Protein AF-A0A9Q0FB22-F1 (afdb_monomer)

Solvent-accessible surface area (backbone atoms only — not comparable to full-atom values): 7484 Å² total; per-residue (Å²): 135,61,50,67,69,58,53,54,63,62,44,37,85,74,68,79,40,50,81,43,84,46,67,63,92,78,57,89,46,62,66,58,47,45,50,52,62,69,71,49,67,74,44,25,35,41,37,34,62,75,70,45,63,82,66,40,59,68,45,48,63,43,51,65,78,60,66,63,83,57,66,48,76,47,77,44,70,96,56,70,89,68,50,62,70,80,52,62,33,77,97,66,39,80,76,86,82,87,69,61,80,66,69,68,59,45,41,54,48,37,31,75,76,69,71,39,86,66,132

Mean predicted aligned error: 8.26 Å

InterPro domains:
  IPR003959 ATPase, AAA-type, core [PF00004] (1-100)
  IPR027417 P-loop containing nucleoside triphosphate hydrolase [G3DSA:3.40.50.300] (1-101)
  IPR027417 P-loop containing nucleoside triphosphate hydrolase [SSF52540] (1-102)
  IPR050747 Mitochondrial chaperone BCS1 subfamily [PTHR23070] (1-116)

Nearest PDB structures (foldseek):
  7pbl-assembly1_C  TM=7.575E-01  e=1.291E-03  Streptococcus thermophilus
  1in4-assembly1_A  TM=7.429E-01  e=8.148E-03  Thermotoga maritima
  3ime-assembly1_B  TM=5.162E-01  e=1.209E+00  Mycobacterium tuberculosis
  3ivc-assembly2_B-2  TM=4.054E-01  e=6.688E-01  Mycobacterium tuberculosis
  4muh-assembly2_B-2  TM=5.315E-01  e=2.493E+00  Mycobacterium tuberculosis

Organism: NCBI:txid218843

Structure (mmCIF, N/CA/C/O backbone):
data_AF-A0A9Q0FB22-F1
#
_entry.id   AF-A0A9Q0FB22-F1
#
loop_
_atom_site.group_PDB
_atom_site.id
_atom_site.type_symbol
_atom_site.label_atom_id
_atom_site.label_alt_id
_atom_site.label_comp_id
_atom_site.label_asym_id
_atom_site.label_entity_id
_atom_site.label_seq_id
_atom_site.pdbx_PDB_ins_code
_atom_site.Cartn_x
_atom_site.Cartn_y
_atom_site.Cartn_z
_atom_site.occupancy
_atom_site.B_iso_or_equiv
_atom_site.auth_seq_id
_atom_site.auth_comp_id
_atom_site.auth_asym_id
_atom_site.auth_atom_id
_atom_site.pdbx_PDB_model_num
ATOM 1 N N . GLY A 1 1 ? 0.196 -6.897 13.862 1.00 64.19 1 GLY A N 1
ATOM 2 C CA . GLY A 1 1 ? -0.269 -5.826 12.958 1.00 64.19 1 GLY A CA 1
ATOM 3 C C . GLY A 1 1 ? -0.862 -4.687 13.767 1.00 64.19 1 GLY A C 1
ATOM 4 O O . GLY A 1 1 ? -1.498 -4.959 14.773 1.00 64.19 1 GLY A O 1
ATOM 5 N N . THR A 1 2 ? -0.648 -3.432 13.359 1.00 76.88 2 THR A N 1
ATOM 6 C CA . THR A 1 2 ? -1.201 -2.232 14.033 1.00 76.88 2 THR A CA 1
ATOM 7 C C . THR A 1 2 ? -2.456 -1.674 13.345 1.00 76.88 2 THR A C 1
ATOM 9 O O . THR A 1 2 ? -2.769 -0.497 13.478 1.00 76.88 2 THR A O 1
ATOM 12 N N . GLY A 1 3 ? -3.161 -2.508 12.571 1.00 76.06 3 GLY A N 1
ATOM 13 C CA . GLY A 1 3 ? -4.422 -2.135 11.919 1.00 76.06 3 GLY A CA 1
ATOM 14 C C . GLY A 1 3 ? -4.288 -1.314 10.631 1.00 76.06 3 GLY A C 1
ATOM 15 O O . GLY A 1 3 ? -5.260 -0.687 10.232 1.00 76.06 3 GLY A O 1
ATOM 16 N N . LYS A 1 4 ? -3.120 -1.307 9.965 1.00 82.12 4 LYS A N 1
ATOM 17 C CA . LYS A 1 4 ? -2.900 -0.539 8.719 1.00 82.12 4 LYS A CA 1
ATOM 18 C C . LYS A 1 4 ? -3.854 -0.958 7.596 1.00 82.12 4 LYS A C 1
ATOM 20 O O . LYS A 1 4 ? -4.580 -0.111 7.090 1.00 82.12 4 LYS A O 1
ATOM 25 N N . SER A 1 5 ? -3.905 -2.250 7.275 1.00 79.50 5 SER A N 1
ATOM 26 C CA . SER A 1 5 ? -4.806 -2.776 6.240 1.00 79.50 5 SER A CA 1
ATOM 27 C C . SER A 1 5 ? -6.276 -2.669 6.664 1.00 79.50 5 SER A C 1
ATOM 29 O O . SER A 1 5 ? -7.118 -2.229 5.888 1.00 79.50 5 SER A O 1
ATOM 31 N N . SER A 1 6 ? -6.579 -2.933 7.943 1.00 80.88 6 SER A N 1
ATOM 32 C CA . SER A 1 6 ? -7.935 -2.802 8.501 1.00 80.88 6 SER A CA 1
ATOM 33 C C . SER A 1 6 ? -8.483 -1.370 8.452 1.00 80.88 6 SER A C 1
ATOM 35 O O . SER A 1 6 ? -9.676 -1.183 8.237 1.00 80.88 6 SER A O 1
ATOM 37 N N . LEU A 1 7 ? -7.633 -0.352 8.631 1.00 79.56 7 LEU A N 1
ATOM 38 C CA . LEU A 1 7 ? -8.040 1.053 8.541 1.00 79.56 7 LEU A CA 1
ATOM 39 C C . LEU A 1 7 ? -8.482 1.426 7.122 1.00 79.56 7 LEU A C 1
ATOM 41 O O . LEU A 1 7 ? -9.438 2.178 6.953 1.00 79.56 7 LEU A O 1
ATOM 45 N N . ILE A 1 8 ? -7.784 0.910 6.112 1.00 77.12 8 ILE A N 1
ATOM 46 C CA . ILE A 1 8 ? -8.080 1.214 4.711 1.00 77.12 8 ILE A CA 1
ATOM 47 C C . ILE A 1 8 ? -9.358 0.484 4.288 1.00 77.12 8 ILE A C 1
ATOM 49 O O . ILE A 1 8 ? -10.253 1.121 3.742 1.00 77.12 8 ILE A O 1
ATOM 53 N N . ALA A 1 9 ? -9.511 -0.787 4.670 1.00 72.25 9 ALA A N 1
ATOM 54 C CA . ALA A 1 9 ? -10.748 -1.540 4.457 1.00 72.25 9 ALA A CA 1
ATOM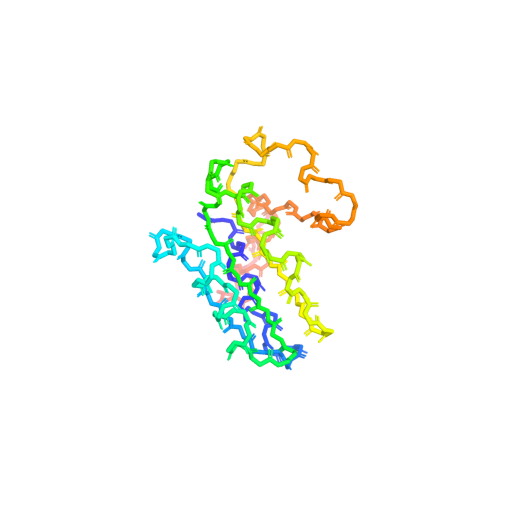 55 C C . ALA A 1 9 ? -11.970 -0.882 5.133 1.00 72.25 9 ALA A C 1
ATOM 57 O O . ALA A 1 9 ? -13.053 -0.837 4.564 1.00 72.25 9 ALA A O 1
ATOM 58 N N . ALA A 1 10 ? -11.812 -0.304 6.330 1.00 71.75 10 ALA A N 1
ATOM 59 C CA . ALA A 1 10 ? -12.903 0.413 6.998 1.00 71.75 10 ALA A CA 1
ATOM 60 C C . ALA A 1 10 ? -13.290 1.725 6.288 1.00 71.75 10 ALA A C 1
ATOM 62 O O . ALA A 1 10 ? -14.439 2.164 6.371 1.00 71.75 10 ALA A O 1
ATOM 63 N N . ARG A 1 11 ? -12.335 2.368 5.603 1.00 65.56 11 ARG A N 1
ATOM 64 C CA . ARG A 1 11 ? -12.545 3.619 4.859 1.00 65.56 11 ARG A CA 1
ATOM 65 C C . ARG A 1 11 ? -13.369 3.401 3.586 1.00 65.56 11 ARG A C 1
ATOM 67 O O . ARG A 1 11 ? -14.031 4.341 3.149 1.00 65.56 11 ARG A O 1
ATOM 74 N N . ASP A 1 12 ? -13.355 2.189 3.041 1.00 63.69 12 ASP A N 1
ATOM 75 C CA . ASP A 1 12 ? -14.064 1.801 1.818 1.00 63.69 12 ASP A CA 1
ATOM 76 C C . ASP A 1 12 ? -15.549 2.185 1.848 1.00 63.69 12 ASP A C 1
ATOM 78 O O . ASP A 1 12 ? -1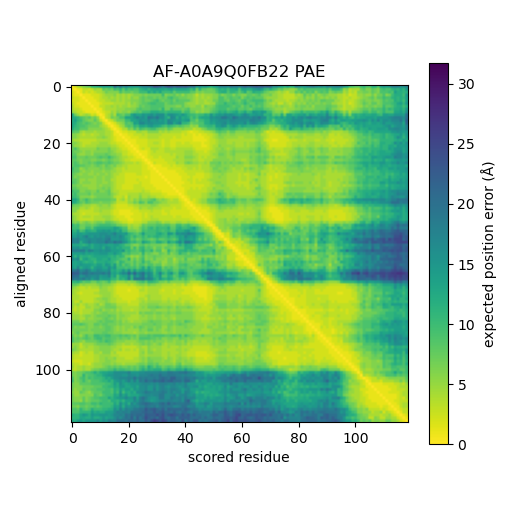6.046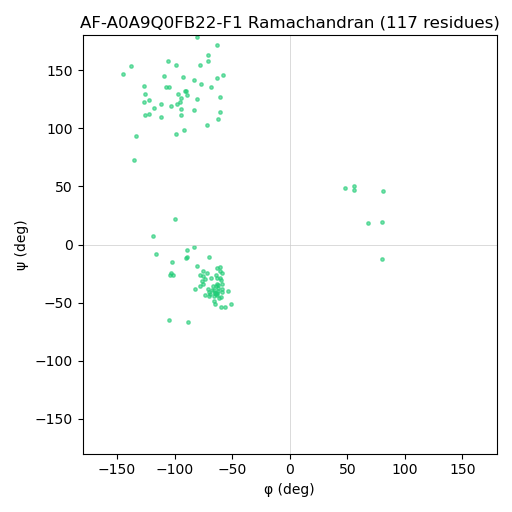 2.948 1.017 1.00 63.69 12 ASP A O 1
ATOM 82 N N . ASN A 1 13 ? -16.214 1.794 2.941 1.00 60.44 13 ASN A N 1
ATOM 83 C CA . ASN A 1 13 ? -17.632 2.051 3.193 1.00 60.44 13 ASN A CA 1
ATOM 84 C C . ASN A 1 13 ? -17.995 3.543 3.240 1.00 60.44 13 ASN A C 1
ATOM 86 O O . ASN A 1 13 ? -19.165 3.894 3.113 1.00 60.44 13 ASN A O 1
ATOM 90 N N . TYR A 1 14 ? -17.016 4.426 3.449 1.00 64.94 14 TYR A N 1
ATOM 91 C CA . TYR A 1 14 ? -17.242 5.862 3.598 1.00 64.94 14 TYR A CA 1
ATOM 92 C C . TYR A 1 14 ? -16.923 6.676 2.344 1.00 64.94 14 TYR A C 1
ATOM 94 O O . TYR A 1 14 ? -17.457 7.774 2.201 1.00 64.94 14 TYR A O 1
ATOM 102 N N . LEU A 1 15 ? -16.032 6.198 1.469 1.00 69.69 15 LEU A N 1
ATOM 103 C CA . LEU A 1 15 ? -15.551 6.981 0.324 1.00 69.69 15 LEU A CA 1
ATOM 104 C C . LEU A 1 15 ? -16.186 6.583 -1.012 1.00 69.69 15 LEU A C 1
ATOM 106 O O . LEU A 1 15 ? -16.097 7.379 -1.947 1.00 69.69 15 LEU A O 1
ATOM 110 N N . ASN A 1 16 ? -16.850 5.423 -1.102 1.00 80.69 16 ASN A N 1
ATOM 111 C CA . ASN A 1 16 ? -17.412 4.899 -2.356 1.00 80.69 16 ASN A CA 1
ATOM 112 C C . ASN A 1 16 ? -16.331 4.780 -3.451 1.00 80.69 16 ASN A C 1
ATOM 114 O O . ASN A 1 16 ? -16.502 5.261 -4.576 1.00 80.69 16 ASN A O 1
ATOM 11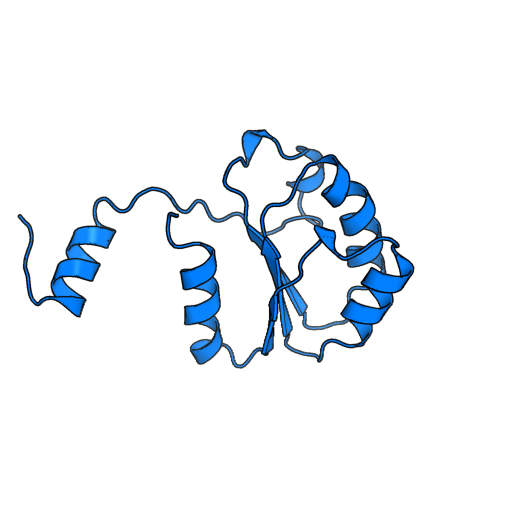8 N N . PHE A 1 17 ? -15.187 4.212 -3.066 1.00 84.38 17 PHE A N 1
ATOM 119 C CA . PHE A 1 17 ? -14.118 3.794 -3.969 1.00 84.38 17 PHE A CA 1
ATOM 120 C C . PHE A 1 17 ? -14.142 2.267 -4.064 1.00 84.38 17 PHE A C 1
ATOM 122 O O . PHE A 1 17 ? -14.641 1.622 -3.159 1.00 84.38 17 PHE A O 1
ATOM 129 N N . ASP A 1 18 ? -13.589 1.690 -5.126 1.00 85.88 18 ASP A N 1
ATOM 130 C CA . ASP A 1 18 ? -13.337 0.247 -5.177 1.00 85.88 18 ASP A CA 1
ATOM 131 C C . ASP A 1 18 ? -11.938 -0.053 -4.617 1.00 85.88 18 ASP A C 1
ATOM 133 O O . ASP A 1 18 ? -10.953 0.549 -5.065 1.00 85.88 18 ASP A O 1
ATOM 137 N N . ILE A 1 19 ? -11.811 -0.990 -3.673 1.00 86.06 19 ILE A N 1
ATOM 138 C CA . ILE A 1 19 ? -10.506 -1.436 -3.160 1.00 86.06 19 ILE A CA 1
ATOM 139 C C . ILE A 1 19 ? -9.984 -2.632 -3.954 1.00 86.06 19 ILE A C 1
ATOM 141 O O . ILE A 1 19 ? -10.675 -3.632 -4.140 1.00 86.06 19 ILE A O 1
ATOM 145 N N . TYR A 1 20 ? -8.715 -2.548 -4.356 1.00 87.50 20 TYR A N 1
ATOM 146 C CA . TYR A 1 20 ? -7.982 -3.646 -4.975 1.00 87.50 20 TYR A CA 1
ATOM 147 C C . TYR A 1 20 ? -6.675 -3.898 -4.226 1.00 87.50 20 TYR A C 1
ATOM 149 O O . TYR A 1 20 ? -5.814 -3.016 -4.154 1.00 87.50 20 TYR A O 1
ATOM 157 N N . ASP A 1 21 ? -6.502 -5.123 -3.737 1.00 87.31 21 ASP A N 1
ATOM 158 C CA . ASP A 1 21 ? -5.234 -5.588 -3.182 1.00 87.31 21 ASP A CA 1
ATOM 159 C C . ASP A 1 21 ? -4.285 -6.003 -4.309 1.00 87.31 21 ASP A C 1
ATOM 161 O O . ASP A 1 21 ? -4.609 -6.829 -5.167 1.00 87.31 21 ASP A O 1
ATOM 165 N N . LEU A 1 22 ? -3.090 -5.418 -4.310 1.00 84.00 22 LEU A N 1
ATOM 166 C CA . LEU A 1 22 ? -2.066 -5.641 -5.314 1.00 84.00 22 LEU A CA 1
ATOM 167 C C . LEU A 1 22 ? -0.875 -6.384 -4.720 1.00 84.00 22 LEU A C 1
ATOM 169 O O . LEU A 1 22 ? -0.063 -5.834 -3.974 1.00 84.00 22 LEU A O 1
ATOM 173 N N . GLU A 1 23 ? -0.735 -7.639 -5.128 1.00 81.75 23 GLU A N 1
ATOM 174 C CA . GLU A 1 23 ? 0.344 -8.505 -4.675 1.00 81.75 23 GLU A CA 1
ATOM 175 C C . GLU A 1 23 ? 1.552 -8.409 -5.620 1.00 81.75 23 GLU A C 1
ATOM 177 O O . GLU A 1 23 ? 1.600 -9.035 -6.682 1.00 81.75 23 GLU A O 1
ATOM 182 N N . LEU A 1 24 ? 2.552 -7.609 -5.233 1.00 76.62 24 LEU A N 1
ATOM 183 C CA . LEU A 1 24 ? 3.731 -7.341 -6.071 1.00 76.62 24 LEU A CA 1
ATOM 184 C C . LEU A 1 24 ? 4.537 -8.594 -6.418 1.00 76.62 24 LEU A C 1
ATOM 186 O O . LEU A 1 24 ? 5.152 -8.651 -7.478 1.00 76.62 24 LEU A O 1
ATOM 190 N N . THR A 1 25 ? 4.519 -9.609 -5.555 1.00 77.44 25 THR A N 1
ATOM 191 C CA . THR A 1 25 ? 5.226 -10.884 -5.764 1.00 77.44 25 THR A CA 1
ATOM 192 C C . THR A 1 25 ? 4.750 -11.628 -7.015 1.00 77.44 25 THR A C 1
ATOM 194 O O . THR A 1 25 ? 5.493 -12.439 -7.569 1.00 77.44 25 THR A O 1
ATOM 197 N N . LYS A 1 26 ? 3.524 -11.352 -7.478 1.00 80.75 26 LYS A N 1
ATOM 198 C CA . LYS A 1 26 ? 2.916 -11.979 -8.657 1.00 80.75 26 LYS A CA 1
ATOM 199 C C . LYS A 1 26 ? 3.190 -11.221 -9.955 1.00 80.75 26 LYS A C 1
ATOM 201 O O . LYS A 1 26 ? 2.946 -11.776 -11.023 1.00 80.75 26 LYS A O 1
ATOM 206 N N . ILE A 1 27 ? 3.709 -9.996 -9.879 1.00 78.94 27 ILE A N 1
ATOM 207 C CA . ILE A 1 27 ? 3.983 -9.148 -11.041 1.00 78.94 27 ILE A CA 1
ATOM 208 C C . ILE A 1 27 ? 5.440 -9.322 -11.457 1.00 78.94 27 ILE A C 1
ATOM 210 O O . ILE A 1 27 ? 6.359 -9.080 -10.677 1.00 78.94 27 ILE A O 1
ATOM 214 N N . ARG A 1 28 ? 5.662 -9.718 -12.710 1.00 79.19 28 ARG A N 1
ATOM 215 C CA . ARG A 1 28 ? 7.004 -9.964 -13.256 1.00 79.19 28 ARG A CA 1
ATOM 216 C C . ARG A 1 28 ? 7.494 -8.837 -14.148 1.00 79.19 28 ARG A C 1
ATOM 218 O O . ARG A 1 28 ? 8.701 -8.683 -14.318 1.00 79.19 28 ARG A O 1
ATOM 225 N N . THR A 1 29 ? 6.580 -8.067 -14.739 1.00 80.25 29 THR A N 1
ATOM 226 C CA . THR A 1 29 ? 6.926 -7.026 -15.714 1.00 80.25 29 THR A CA 1
ATOM 227 C C . THR A 1 29 ? 6.134 -5.735 -15.515 1.00 80.25 29 THR A C 1
ATOM 229 O O . THR A 1 29 ? 4.994 -5.737 -15.052 1.00 80.25 29 THR A O 1
ATOM 232 N N . ASN A 1 30 ? 6.712 -4.609 -15.947 1.00 77.38 30 ASN A N 1
ATOM 233 C CA . ASN A 1 30 ? 6.024 -3.312 -15.934 1.00 77.38 30 ASN A CA 1
ATOM 234 C C . ASN A 1 30 ? 4.796 -3.285 -16.860 1.00 77.38 30 ASN A C 1
ATOM 236 O O . ASN A 1 30 ? 3.858 -2.530 -16.613 1.00 77.38 30 ASN A O 1
ATOM 240 N N . SER A 1 31 ? 4.777 -4.111 -17.910 1.00 82.38 31 SER A N 1
ATOM 241 C CA . SER A 1 31 ? 3.621 -4.232 -18.803 1.00 82.38 31 SER A CA 1
A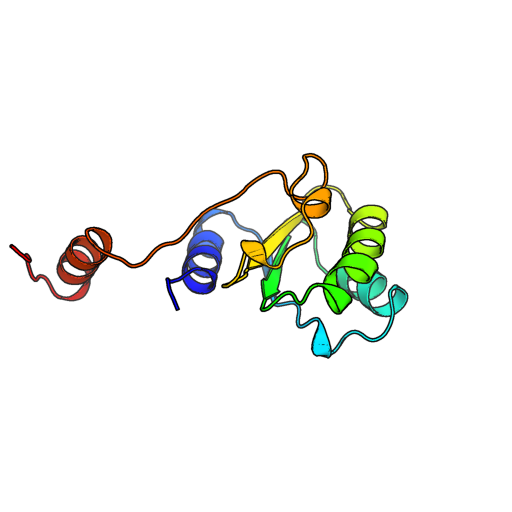TOM 242 C C . SER A 1 31 ? 2.440 -4.921 -18.122 1.00 82.38 31 SER A C 1
ATOM 244 O O . SER A 1 31 ? 1.314 -4.457 -18.274 1.00 82.38 31 SER A O 1
ATOM 246 N N . GLU A 1 32 ? 2.687 -5.976 -17.335 1.00 83.94 32 GLU A N 1
ATOM 247 C CA . GLU A 1 32 ? 1.656 -6.626 -16.510 1.00 83.94 32 GLU A CA 1
ATOM 248 C C . GLU A 1 32 ? 1.080 -5.653 -15.484 1.00 83.94 32 GLU A C 1
ATOM 250 O O . GLU A 1 32 ? -0.138 -5.528 -15.368 1.00 83.94 32 GLU A O 1
ATOM 255 N N . LEU A 1 33 ? 1.953 -4.907 -14.798 1.00 80.81 33 LEU A N 1
ATOM 256 C CA . LEU A 1 33 ? 1.532 -3.860 -13.876 1.00 80.81 33 LEU A CA 1
ATOM 257 C C . LEU A 1 33 ? 0.636 -2.844 -14.578 1.00 80.81 33 LEU A C 1
ATOM 259 O O . LEU A 1 33 ? -0.479 -2.585 -14.139 1.00 80.81 33 LEU A O 1
ATOM 263 N N . ARG A 1 34 ? 1.111 -2.278 -15.688 1.00 80.44 34 ARG A N 1
ATOM 264 C CA . ARG A 1 34 ? 0.369 -1.262 -16.431 1.00 80.44 34 ARG A CA 1
ATOM 265 C C . ARG A 1 34 ? -0.982 -1.791 -16.899 1.00 80.44 34 ARG A C 1
ATOM 267 O O . ARG A 1 34 ? -1.967 -1.068 -16.813 1.00 80.44 34 ARG A O 1
ATOM 274 N N . TRP A 1 35 ? -1.044 -3.036 -17.363 1.00 83.81 35 TRP A N 1
ATOM 275 C CA . TRP A 1 35 ? -2.301 -3.665 -17.756 1.00 83.81 35 TRP A CA 1
ATOM 276 C C . TRP A 1 35 ? -3.265 -3.801 -16.574 1.00 83.81 35 TRP A C 1
ATOM 278 O O . TRP A 1 35 ? -4.438 -3.454 -16.705 1.00 83.81 35 TRP A O 1
ATOM 288 N N . LEU A 1 36 ? -2.777 -4.221 -15.406 1.00 83.69 36 LEU A N 1
ATOM 289 C CA . LEU A 1 36 ? -3.590 -4.329 -14.195 1.00 83.69 36 LEU A CA 1
ATOM 290 C C . LEU A 1 36 ? -4.105 -2.956 -13.744 1.00 83.69 36 LEU A C 1
ATOM 292 O O . LEU A 1 36 ? -5.285 -2.814 -13.444 1.00 83.69 36 LEU A O 1
ATOM 296 N N . LEU A 1 37 ? -3.260 -1.923 -13.784 1.00 81.25 37 LEU A N 1
ATOM 297 C CA . LEU A 1 37 ? -3.648 -0.543 -13.473 1.00 81.25 37 LEU A CA 1
ATOM 298 C C . LEU A 1 37 ? -4.674 0.024 -14.462 1.00 81.25 37 LEU A C 1
ATOM 300 O O . LEU A 1 37 ? -5.529 0.810 -14.071 1.00 81.25 37 LEU A O 1
ATOM 304 N N . VAL A 1 38 ? -4.596 -0.334 -15.740 1.00 80.75 38 VAL A N 1
ATOM 305 C CA . VAL A 1 38 ? -5.600 0.075 -16.736 1.00 80.75 38 VAL A CA 1
ATOM 306 C C . VAL A 1 38 ? -6.908 -0.697 -16.552 1.00 80.75 38 VAL A C 1
ATOM 308 O O . VAL A 1 38 ? -7.974 -0.172 -16.854 1.00 80.75 38 VAL A O 1
ATOM 311 N N . SER A 1 39 ? -6.831 -1.926 -16.045 1.00 83.31 39 SER A N 1
ATOM 312 C CA . SER A 1 39 ? -7.994 -2.790 -15.826 1.00 83.31 39 SER A CA 1
ATOM 313 C C . SER A 1 39 ? -8.760 -2.460 -14.543 1.00 83.31 39 SER A C 1
ATOM 315 O O . SER A 1 39 ? -9.918 -2.851 -14.417 1.00 83.31 39 SER A O 1
ATOM 317 N N . THR A 1 40 ? -8.150 -1.748 -13.590 1.00 84.56 40 THR A N 1
ATOM 318 C CA . THR A 1 40 ? -8.863 -1.240 -12.413 1.00 84.56 40 THR A CA 1
ATOM 319 C C . THR A 1 40 ? -9.687 -0.006 -12.772 1.00 84.56 40 THR A C 1
ATOM 321 O O . THR A 1 40 ? -9.232 0.866 -13.514 1.00 84.56 40 THR A O 1
ATOM 324 N N . GLY A 1 41 ? -10.914 0.064 -12.250 1.00 79.44 41 GLY A N 1
ATOM 325 C CA . GLY A 1 41 ? -11.845 1.162 -12.517 1.00 79.44 41 GLY A CA 1
ATOM 326 C C . GLY A 1 41 ? -11.362 2.531 -12.018 1.00 79.44 41 GLY A C 1
ATOM 327 O O . GLY A 1 41 ? -10.361 2.651 -11.303 1.00 79.44 41 GLY A O 1
ATOM 328 N N . ASN A 1 42 ? -12.096 3.581 -12.397 1.00 81.25 42 ASN A N 1
ATOM 329 C CA . ASN A 1 42 ? -11.939 4.916 -11.809 1.00 81.25 42 ASN A CA 1
ATOM 330 C C . ASN A 1 42 ? -12.473 4.921 -10.372 1.00 81.25 42 ASN A C 1
ATOM 332 O O . ASN A 1 42 ? -13.315 4.093 -10.032 1.00 81.25 42 ASN A O 1
ATOM 336 N N . LYS A 1 43 ? -12.019 5.871 -9.544 1.00 86.00 43 LYS A N 1
ATOM 337 C CA . LYS A 1 43 ? -12.325 5.906 -8.103 1.00 86.00 43 LYS A CA 1
ATOM 338 C C . LYS A 1 43 ? -11.923 4.604 -7.414 1.00 86.00 43 LYS A C 1
ATOM 340 O O . LYS A 1 43 ? -12.693 3.994 -6.686 1.00 86.00 43 LYS A O 1
ATOM 345 N N . SER A 1 44 ? -10.684 4.186 -7.642 1.00 86.56 44 SER A N 1
ATOM 346 C CA . SER A 1 44 ? -10.119 2.986 -7.024 1.00 86.56 44 SER A CA 1
ATOM 347 C C . SER A 1 44 ? -9.067 3.333 -5.973 1.00 86.56 44 SER A C 1
ATOM 349 O O . SER A 1 44 ? -8.272 4.261 -6.176 1.00 86.56 44 SER A O 1
ATOM 351 N N . ILE A 1 45 ? -9.001 2.542 -4.908 1.00 87.06 45 ILE A N 1
ATOM 352 C CA . ILE A 1 45 ? -7.874 2.498 -3.979 1.00 87.06 45 ILE A CA 1
ATOM 353 C C . ILE A 1 45 ? -7.067 1.238 -4.290 1.00 87.06 45 ILE A C 1
ATOM 355 O O . ILE A 1 45 ? -7.568 0.124 -4.183 1.00 87.06 45 ILE A O 1
ATOM 359 N N . LEU A 1 46 ? -5.802 1.415 -4.662 1.00 87.69 46 LEU A N 1
ATOM 360 C CA . LEU A 1 46 ? -4.864 0.306 -4.810 1.00 87.69 46 LEU A CA 1
ATOM 361 C C . LEU A 1 46 ? -4.075 0.134 -3.519 1.00 87.69 46 LEU A C 1
ATOM 363 O O . LEU A 1 46 ? -3.319 1.030 -3.134 1.00 87.69 46 LEU A O 1
ATOM 367 N N . MET A 1 47 ? -4.231 -1.012 -2.869 1.00 87.44 47 MET A N 1
ATOM 368 C CA . MET A 1 47 ? -3.467 -1.377 -1.683 1.00 87.44 47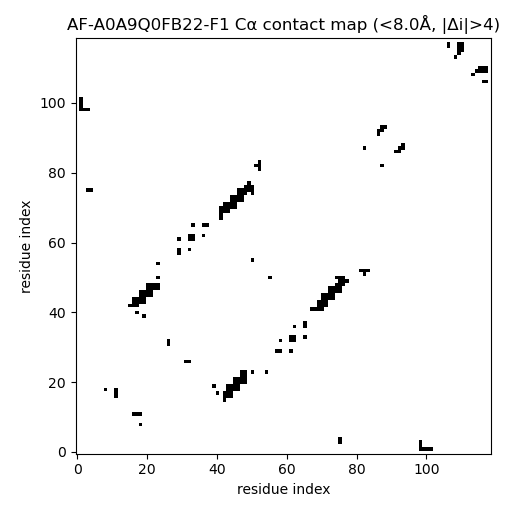 MET A CA 1
ATOM 369 C C . MET A 1 47 ? -2.260 -2.211 -2.084 1.00 87.44 47 MET A C 1
ATOM 371 O O . MET A 1 47 ? -2.379 -3.217 -2.771 1.00 87.44 47 MET A O 1
ATOM 375 N N . VAL A 1 48 ? -1.080 -1.777 -1.656 1.00 85.50 48 VAL A N 1
ATOM 376 C CA . VAL A 1 48 ? 0.182 -2.459 -1.931 1.00 85.50 48 VAL A CA 1
ATOM 377 C C . VAL A 1 48 ? 0.835 -2.800 -0.599 1.00 85.50 48 VAL A C 1
ATOM 379 O O . VAL A 1 48 ? 1.248 -1.908 0.150 1.00 85.50 48 VAL A O 1
ATOM 382 N N . GLU A 1 49 ? 0.907 -4.093 -0.299 1.00 82.12 49 GLU A N 1
ATOM 383 C CA . GLU A 1 49 ? 1.429 -4.603 0.969 1.00 82.12 49 GLU A CA 1
ATOM 384 C C . GLU A 1 49 ? 2.888 -5.063 0.871 1.00 82.12 49 GLU A C 1
ATOM 386 O O . GLU A 1 49 ? 3.383 -5.409 -0.200 1.00 82.12 49 GLU A O 1
ATOM 391 N N . GLU A 1 50 ? 3.580 -5.038 2.017 1.00 72.25 50 GLU A N 1
ATOM 392 C CA . GLU A 1 50 ? 4.939 -5.575 2.209 1.00 72.25 50 GLU A CA 1
ATOM 393 C C . GLU A 1 50 ? 5.955 -5.161 1.139 1.00 72.25 50 GLU A C 1
ATOM 395 O O . GLU A 1 50 ? 6.736 -5.945 0.597 1.00 72.25 50 GLU A O 1
ATOM 400 N N . VAL A 1 51 ? 5.974 -3.863 0.868 1.00 67.00 51 VAL A N 1
ATOM 401 C CA . VAL A 1 51 ? 6.871 -3.267 -0.111 1.00 67.00 51 VAL A CA 1
ATOM 402 C C . VAL A 1 51 ? 8.344 -3.495 0.271 1.00 67.00 51 VAL A C 1
ATOM 404 O O . VAL A 1 51 ? 8.839 -2.940 1.256 1.00 67.00 51 VAL A O 1
ATOM 407 N N . THR A 1 52 ? 9.070 -4.269 -0.543 1.00 64.94 52 THR A N 1
ATOM 408 C CA . THR A 1 52 ? 10.537 -4.405 -0.465 1.00 64.94 52 THR A CA 1
ATOM 409 C C . THR A 1 52 ? 11.225 -3.409 -1.401 1.00 64.94 52 THR A C 1
ATOM 411 O O . THR A 1 52 ? 10.739 -3.138 -2.497 1.00 64.94 52 THR A O 1
ATOM 414 N N . LEU A 1 53 ? 12.378 -2.864 -0.988 1.00 60.66 53 LEU A N 1
ATOM 415 C CA . LEU A 1 53 ? 13.088 -1.791 -1.704 1.00 60.66 53 LEU A CA 1
ATOM 416 C C . LEU A 1 53 ? 13.375 -2.118 -3.184 1.00 60.66 53 LEU A C 1
ATOM 418 O O . LEU A 1 53 ? 13.222 -1.258 -4.049 1.00 60.66 53 LEU A O 1
ATOM 422 N N . SER A 1 54 ? 13.759 -3.365 -3.476 1.00 60.88 54 SER A N 1
ATOM 423 C CA . SER A 1 54 ? 14.110 -3.829 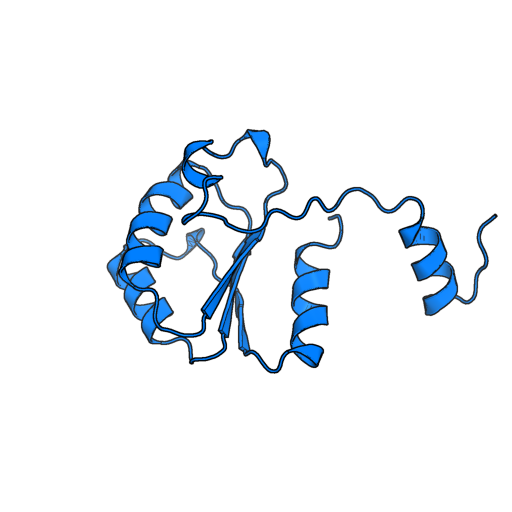-4.825 1.00 60.88 54 SER A CA 1
ATOM 424 C C . SER A 1 54 ? 12.897 -4.038 -5.735 1.00 60.88 54 SER A C 1
ATOM 426 O O . SER A 1 54 ? 12.989 -3.768 -6.931 1.00 60.88 54 SER A O 1
ATOM 428 N N . GLY A 1 55 ? 11.757 -4.476 -5.190 1.00 62.47 55 GLY A N 1
ATOM 429 C CA . GLY A 1 55 ? 10.501 -4.583 -5.941 1.00 62.47 55 GLY A CA 1
ATOM 430 C C . GLY A 1 55 ? 9.842 -3.224 -6.182 1.00 62.47 55 GLY A C 1
ATOM 431 O O . GLY A 1 55 ? 9.145 -3.031 -7.172 1.00 62.47 55 GLY A O 1
ATOM 432 N N . PHE A 1 56 ? 10.097 -2.260 -5.301 1.00 67.69 56 PHE A N 1
ATOM 433 C CA . PHE A 1 56 ? 9.372 -0.999 -5.273 1.00 67.69 56 PHE A CA 1
ATOM 434 C C . PHE A 1 56 ? 9.849 0.061 -6.269 1.00 67.69 56 PHE A C 1
ATOM 436 O O . PHE A 1 56 ? 9.023 0.771 -6.836 1.00 67.69 56 PHE A O 1
ATOM 443 N N . LEU A 1 57 ? 11.161 0.182 -6.498 1.00 66.00 57 LEU A N 1
ATOM 444 C CA . LEU A 1 57 ? 11.713 1.227 -7.373 1.00 66.00 57 LEU A CA 1
ATOM 445 C C . LEU A 1 57 ? 11.283 1.037 -8.836 1.00 66.00 57 LEU A C 1
ATOM 447 O O . LEU A 1 57 ? 10.743 1.960 -9.437 1.00 66.00 57 LEU A O 1
ATOM 451 N N . ASN A 1 58 ? 11.420 -0.182 -9.368 1.00 64.88 58 ASN A N 1
ATOM 452 C CA . ASN A 1 58 ? 10.982 -0.512 -10.731 1.00 64.88 58 ASN A CA 1
ATOM 453 C C . ASN A 1 58 ? 9.463 -0.364 -10.906 1.00 64.88 58 ASN A C 1
ATOM 455 O O . ASN A 1 58 ? 8.983 0.016 -11.974 1.00 64.88 58 ASN A O 1
ATOM 459 N N . PHE A 1 59 ? 8.716 -0.661 -9.842 1.00 68.69 59 PHE A N 1
ATOM 460 C CA . PHE A 1 59 ? 7.263 -0.589 -9.808 1.00 68.69 59 PHE A CA 1
ATOM 461 C C . PHE A 1 59 ? 6.753 0.855 -9.845 1.00 68.69 59 PHE A C 1
ATOM 463 O O . PHE A 1 59 ? 5.838 1.169 -10.603 1.00 68.69 59 PHE A O 1
ATOM 470 N N . ILE A 1 60 ? 7.361 1.745 -9.059 1.00 70.62 60 ILE A N 1
ATOM 471 C CA . ILE A 1 60 ? 6.941 3.141 -8.921 1.00 70.62 60 ILE A CA 1
ATOM 472 C C . ILE A 1 60 ? 7.067 3.921 -10.232 1.00 70.62 60 ILE A C 1
ATOM 474 O O . ILE A 1 60 ? 6.134 4.637 -10.599 1.00 70.62 60 ILE A O 1
ATOM 478 N N . ASP A 1 61 ? 8.152 3.724 -10.981 1.00 71.31 61 ASP A N 1
ATOM 479 C CA . ASP A 1 61 ? 8.329 4.385 -12.279 1.00 71.31 61 ASP A CA 1
ATOM 480 C C . ASP A 1 61 ? 7.229 3.969 -13.284 1.00 71.31 61 ASP A C 1
ATOM 482 O O . ASP A 1 61 ? 6.699 4.792 -14.041 1.00 71.31 61 ASP A O 1
ATOM 486 N N . GLY A 1 62 ? 6.813 2.697 -13.258 1.00 69.44 62 GLY A N 1
ATOM 487 C CA . GLY A 1 62 ? 5.698 2.183 -14.064 1.00 69.44 62 GLY A CA 1
ATOM 488 C C . GLY A 1 62 ? 4.324 2.674 -13.593 1.00 69.44 62 GLY A C 1
ATOM 489 O O . GLY A 1 62 ? 3.453 2.992 -14.404 1.00 69.44 62 GLY A O 1
ATOM 490 N N . LEU A 1 63 ? 4.133 2.771 -12.280 1.00 70.62 63 LEU A N 1
ATOM 491 C CA . LEU A 1 63 ? 2.891 3.206 -11.650 1.00 70.62 63 LEU A CA 1
ATOM 492 C C . LEU A 1 63 ? 2.587 4.679 -11.960 1.00 70.62 63 LEU A C 1
ATOM 494 O O . LEU A 1 63 ? 1.473 5.025 -12.335 1.00 70.62 63 LEU A O 1
ATOM 498 N N . TRP A 1 64 ? 3.587 5.552 -11.867 1.00 70.06 64 TRP A N 1
ATOM 499 C CA . TRP A 1 64 ? 3.400 6.990 -12.078 1.00 70.06 64 TRP A CA 1
ATOM 500 C C . TRP A 1 64 ? 3.267 7.393 -13.528 1.00 70.06 64 TRP A C 1
ATOM 502 O O . TRP A 1 64 ? 2.563 8.348 -13.847 1.00 70.06 64 TRP A O 1
ATOM 512 N N . SER A 1 65 ? 3.930 6.656 -14.415 1.00 64.94 65 SER A N 1
ATOM 513 C CA . SER A 1 65 ? 3.772 6.844 -15.855 1.00 64.94 65 SER A CA 1
ATOM 514 C C . SER A 1 65 ? 2.398 6.390 -16.362 1.00 64.94 65 SER A C 1
ATOM 516 O O . SER A 1 65 ? 2.047 6.688 -17.503 1.00 64.94 65 SER A O 1
ATOM 518 N N . SER A 1 66 ? 1.611 5.690 -15.536 1.00 62.69 66 SER A N 1
ATOM 519 C CA . SER A 1 66 ? 0.293 5.148 -15.885 1.00 62.69 66 SER A CA 1
ATOM 520 C C . SER A 1 66 ? -0.866 5.697 -15.045 1.00 62.69 66 SER A C 1
ATOM 522 O O . SER A 1 66 ? -1.995 5.233 -15.206 1.00 62.69 66 SER A O 1
ATOM 524 N N . CYS A 1 67 ? -0.632 6.701 -14.191 1.00 59.66 67 CYS A N 1
ATOM 525 C CA . CYS A 1 67 ? -1.681 7.301 -13.368 1.00 59.66 67 CYS A CA 1
ATOM 526 C C . CYS A 1 67 ? -2.771 7.963 -14.229 1.00 59.66 67 CYS A C 1
ATOM 528 O O . CYS A 1 67 ? -2.566 9.024 -14.818 1.00 59.66 67 CYS A O 1
ATOM 530 N N . GLY A 1 68 ? -3.949 7.335 -14.269 1.00 62.62 68 GLY A N 1
ATOM 531 C CA . GLY A 1 68 ? -5.194 7.977 -14.681 1.00 62.62 68 GLY A CA 1
ATOM 532 C C . GLY A 1 68 ? -5.682 8.974 -13.627 1.00 62.62 68 GLY A C 1
ATOM 533 O O . GLY A 1 68 ? -5.247 8.952 -12.473 1.00 62.62 68 GLY A O 1
ATOM 534 N N . TYR A 1 69 ? -6.593 9.861 -14.021 1.00 60.38 69 TYR A N 1
ATOM 535 C CA . TYR A 1 69 ? -7.243 10.781 -13.091 1.00 60.38 69 TYR A CA 1
ATOM 536 C C . TYR A 1 69 ? -8.171 9.984 -12.146 1.00 60.38 69 TYR A C 1
ATOM 538 O O . TYR A 1 69 ? -8.892 9.106 -12.604 1.00 60.38 69 TYR A O 1
ATOM 546 N N . GLU A 1 70 ? -8.145 10.289 -10.840 1.00 79.25 70 GLU A N 1
ATOM 547 C CA . GLU A 1 70 ? -8.991 9.694 -9.772 1.00 79.25 70 GLU A CA 1
ATOM 548 C C . GLU A 1 70 ? -8.581 8.320 -9.194 1.00 79.25 70 GLU A C 1
ATOM 550 O O . GLU A 1 70 ? -9.424 7.449 -8.960 1.00 79.25 70 GLU A O 1
ATOM 555 N N . ARG A 1 71 ? -7.296 8.128 -8.874 1.00 82.81 71 ARG A N 1
ATOM 556 C CA . ARG A 1 71 ? -6.821 6.934 -8.157 1.00 82.81 71 ARG A CA 1
ATOM 557 C C . ARG A 1 71 ? -6.012 7.280 -6.915 1.00 82.81 71 ARG A C 1
ATOM 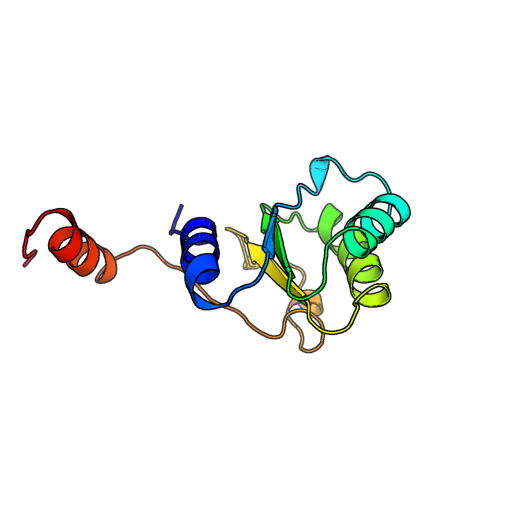559 O O . ARG A 1 71 ? -5.131 8.133 -6.962 1.00 82.81 71 ARG A O 1
ATOM 566 N N . ILE A 1 72 ? -6.282 6.570 -5.822 1.00 85.81 72 ILE A N 1
ATOM 567 C CA . ILE A 1 72 ? -5.487 6.629 -4.592 1.00 85.81 72 ILE A CA 1
ATOM 568 C C . ILE A 1 72 ? -4.654 5.353 -4.515 1.00 85.81 72 ILE A C 1
ATOM 570 O O . ILE A 1 72 ? -5.155 4.259 -4.767 1.00 85.81 72 ILE A O 1
ATOM 574 N N . ILE A 1 73 ? -3.378 5.482 -4.165 1.00 86.31 73 ILE A N 1
ATOM 575 C CA . ILE A 1 73 ? -2.482 4.336 -4.008 1.00 86.31 73 ILE A CA 1
ATOM 576 C C . ILE A 1 73 ? -1.924 4.365 -2.597 1.00 86.31 73 ILE A C 1
ATOM 578 O O . ILE A 1 73 ? -1.359 5.371 -2.165 1.00 86.31 73 ILE A O 1
ATOM 582 N N . VAL A 1 74 ? -2.117 3.269 -1.868 1.00 87.94 74 VAL A N 1
ATOM 583 C CA . VAL A 1 74 ? -1.741 3.153 -0.464 1.00 87.94 74 VAL A CA 1
ATOM 584 C C . VAL A 1 74 ? -0.705 2.057 -0.306 1.00 87.94 74 VAL A C 1
ATOM 586 O O . VAL A 1 74 ? -0.971 0.882 -0.540 1.00 87.94 74 VAL A O 1
ATOM 589 N N . PHE A 1 75 ? 0.479 2.459 0.141 1.00 87.31 75 PHE A N 1
ATOM 590 C CA . PHE A 1 75 ? 1.568 1.550 0.467 1.00 87.31 75 PHE A CA 1
ATOM 591 C C . PHE A 1 75 ? 1.579 1.278 1.966 1.00 87.31 75 PHE A C 1
ATOM 593 O O . PHE A 1 75 ? 1.590 2.215 2.772 1.00 87.31 75 PHE A O 1
ATOM 600 N N . THR A 1 76 ? 1.625 0.007 2.355 1.00 86.44 76 THR A N 1
ATOM 601 C CA . THR A 1 76 ? 1.822 -0.382 3.753 1.00 86.44 76 THR A CA 1
ATOM 602 C C . THR A 1 76 ? 3.224 -0.958 3.950 1.00 86.44 76 THR A C 1
ATOM 604 O O . THR A 1 76 ? 3.743 -1.732 3.150 1.00 86.44 76 THR A O 1
ATOM 607 N N . THR A 1 77 ? 3.885 -0.539 5.031 1.00 84.69 77 THR A N 1
ATOM 608 C CA . THR A 1 77 ? 5.177 -1.093 5.447 1.00 84.69 77 THR A CA 1
ATOM 609 C C . THR A 1 77 ? 5.269 -1.133 6.966 1.00 84.69 77 THR A C 1
ATOM 611 O O . THR A 1 77 ? 4.738 -0.265 7.669 1.00 84.69 77 THR A O 1
ATOM 614 N N . SER A 1 78 ? 5.960 -2.147 7.477 1.00 82.75 78 SER A N 1
ATOM 615 C CA . SER A 1 78 ? 6.349 -2.242 8.887 1.00 82.75 78 SER A CA 1
ATOM 616 C C . SER A 1 78 ? 7.709 -1.592 9.164 1.00 82.75 78 SER A C 1
ATOM 618 O O . SER A 1 78 ? 8.051 -1.392 10.324 1.00 82.75 78 SER A O 1
ATOM 620 N N . HIS A 1 79 ? 8.456 -1.231 8.115 1.00 84.38 79 HIS A N 1
ATOM 621 C CA . HIS A 1 79 ? 9.845 -0.775 8.179 1.00 84.38 79 HIS A CA 1
ATOM 622 C C . HIS A 1 79 ? 10.060 0.454 7.289 1.00 84.38 79 HIS A C 1
ATOM 624 O O . HIS A 1 79 ? 10.663 0.367 6.217 1.00 84.38 79 HIS A O 1
ATOM 630 N N . LYS A 1 80 ? 9.543 1.615 7.711 1.00 84.88 80 LYS A N 1
ATOM 631 C CA . LYS A 1 80 ? 9.676 2.872 6.947 1.00 84.88 80 LYS A CA 1
ATOM 632 C C . LYS A 1 80 ? 11.145 3.250 6.727 1.00 84.88 80 LYS A C 1
ATOM 634 O O . LYS A 1 80 ? 11.489 3.780 5.679 1.00 84.88 80 LYS A O 1
ATOM 639 N N . GLU A 1 81 ? 12.005 2.947 7.692 1.00 84.62 81 GLU A N 1
ATOM 640 C CA . GLU A 1 81 ? 13.448 3.195 7.676 1.00 84.62 81 GLU A CA 1
ATOM 641 C C . GLU A 1 81 ? 14.198 2.444 6.571 1.00 84.62 81 GLU A C 1
ATOM 643 O O . GLU A 1 81 ? 15.301 2.838 6.206 1.00 84.62 81 GLU A O 1
ATOM 648 N N . LYS A 1 82 ? 13.604 1.376 6.025 1.00 82.25 82 LYS A N 1
ATOM 649 C CA . LYS A 1 82 ? 14.183 0.598 4.925 1.00 82.25 82 LYS A CA 1
ATOM 650 C C . LYS A 1 82 ? 13.786 1.127 3.546 1.00 82.25 82 LYS A C 1
ATOM 652 O O . LYS A 1 82 ? 14.257 0.584 2.551 1.00 82.25 82 LYS A O 1
ATOM 657 N N . LEU A 1 83 ? 12.914 2.136 3.469 1.00 80.56 83 LEU A N 1
ATOM 658 C CA . LEU A 1 83 ? 12.505 2.751 2.207 1.00 80.56 83 LEU A CA 1
ATOM 659 C C . LEU A 1 83 ? 13.523 3.804 1.753 1.00 80.56 83 LEU A C 1
ATOM 661 O O . LEU A 1 83 ? 14.037 4.574 2.563 1.00 80.56 83 LEU A O 1
ATOM 665 N N . ASP A 1 84 ? 13.771 3.877 0.443 1.00 81.12 84 ASP A N 1
ATOM 666 C CA . ASP A 1 84 ? 14.603 4.927 -0.151 1.00 81.12 84 ASP A CA 1
ATOM 667 C C . ASP A 1 84 ? 13.971 6.298 0.125 1.00 81.12 84 ASP A C 1
ATOM 669 O O . ASP A 1 84 ? 12.807 6.551 -0.185 1.00 81.12 84 ASP A O 1
ATOM 673 N N . THR A 1 85 ? 14.751 7.214 0.692 1.00 81.94 85 THR A N 1
ATOM 674 C CA . THR A 1 85 ? 14.303 8.580 0.992 1.00 81.94 85 THR A CA 1
ATOM 675 C C . THR A 1 85 ? 13.837 9.352 -0.245 1.00 81.94 85 THR A C 1
ATOM 677 O O . THR A 1 85 ? 12.991 10.238 -0.120 1.00 81.94 85 THR A O 1
ATOM 680 N N . HIS A 1 86 ? 14.302 9.000 -1.449 1.00 80.75 86 HIS A N 1
ATOM 681 C CA . HIS A 1 86 ? 13.800 9.575 -2.694 1.00 80.75 86 HIS A CA 1
ATOM 682 C C . HIS A 1 86 ? 12.324 9.262 -2.922 1.00 8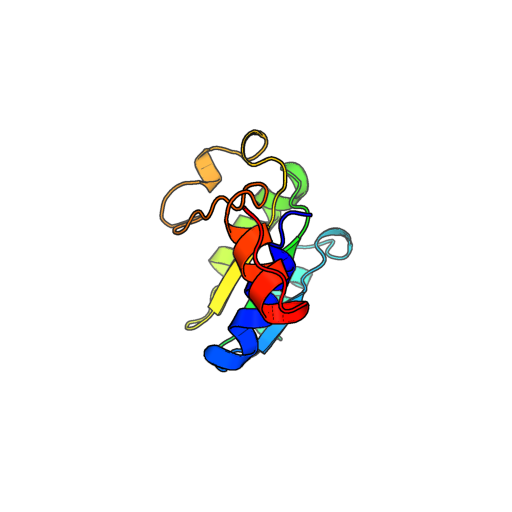0.75 86 HIS A C 1
ATOM 684 O O . HIS A 1 86 ? 11.658 10.061 -3.565 1.00 80.75 86 HIS A O 1
ATOM 690 N N . LEU A 1 87 ? 11.812 8.140 -2.407 1.00 76.94 87 LEU A N 1
ATOM 691 C CA . LEU A 1 87 ? 10.403 7.724 -2.478 1.00 76.94 87 LEU A CA 1
ATOM 692 C C . LEU A 1 87 ? 9.504 8.501 -1.531 1.00 76.94 87 LEU A C 1
ATOM 694 O O . LEU A 1 87 ? 8.307 8.590 -1.753 1.00 76.94 87 LEU A O 1
ATOM 698 N N . LEU A 1 88 ? 10.079 9.064 -0.477 1.00 82.19 88 LEU A N 1
ATOM 699 C CA . LEU A 1 88 ? 9.345 9.789 0.551 1.00 82.19 88 LEU A CA 1
ATOM 700 C C . LEU A 1 88 ? 9.068 11.249 0.158 1.00 82.19 88 LEU A C 1
ATOM 702 O O . LEU A 1 88 ? 8.444 11.974 0.929 1.00 82.19 88 LEU A O 1
ATOM 706 N N . ARG A 1 89 ? 9.550 11.691 -1.010 1.00 81.56 89 ARG A N 1
ATOM 707 C CA . ARG A 1 89 ? 9.400 13.067 -1.499 1.00 81.56 89 ARG A CA 1
ATOM 708 C C . ARG A 1 89 ? 8.003 13.320 -2.074 1.00 81.56 89 ARG A C 1
ATOM 710 O O . ARG A 1 89 ? 7.346 12.407 -2.567 1.00 81.56 89 ARG A O 1
ATOM 717 N N . ALA A 1 90 ? 7.579 14.581 -2.052 1.00 79.69 90 ALA A N 1
ATOM 718 C CA . ALA A 1 90 ? 6.353 15.019 -2.718 1.00 79.69 90 ALA A CA 1
ATOM 719 C C . ALA A 1 90 ? 6.395 14.711 -4.227 1.00 79.69 90 ALA A C 1
ATOM 721 O O . ALA A 1 90 ? 7.466 14.715 -4.840 1.00 79.69 90 ALA A O 1
ATOM 722 N N . GLY A 1 91 ? 5.239 14.395 -4.803 1.00 78.94 91 GLY A N 1
ATOM 723 C CA . GLY A 1 91 ? 5.099 13.810 -6.136 1.00 78.94 91 GLY A CA 1
ATOM 724 C C . GLY A 1 91 ? 5.349 12.301 -6.164 1.00 78.94 91 GLY A C 1
ATOM 725 O O . GLY A 1 91 ? 5.030 11.671 -7.168 1.00 78.94 91 GLY A O 1
ATOM 726 N N . ARG A 1 92 ? 5.898 11.726 -5.075 1.00 78.88 92 ARG A N 1
ATOM 727 C CA . ARG A 1 92 ? 6.030 10.278 -4.875 1.00 78.88 92 ARG A CA 1
ATOM 728 C C . ARG A 1 92 ? 5.025 9.709 -3.886 1.00 78.88 92 ARG A C 1
ATOM 730 O O . ARG A 1 92 ? 4.198 8.866 -4.220 1.00 78.88 92 ARG A O 1
ATOM 737 N N . MET A 1 93 ? 5.177 10.142 -2.644 1.00 85.31 93 MET A N 1
ATOM 738 C CA . MET A 1 93 ? 4.382 9.749 -1.497 1.00 85.31 93 MET A CA 1
ATOM 739 C C . MET A 1 93 ? 4.034 11.030 -0.769 1.00 85.31 93 MET A C 1
ATOM 741 O O . MET A 1 93 ? 4.814 11.528 0.044 1.00 85.31 93 MET A O 1
ATOM 745 N N . ASP A 1 94 ? 2.873 11.579 -1.090 1.00 86.00 94 ASP A N 1
ATOM 746 C CA . ASP A 1 94 ? 2.473 12.887 -0.579 1.00 86.00 94 ASP A CA 1
ATOM 747 C C . ASP A 1 94 ? 1.967 12.821 0.867 1.00 86.00 94 ASP A C 1
ATOM 749 O O . ASP A 1 94 ? 2.093 13.788 1.614 1.00 86.00 94 ASP A O 1
ATOM 753 N N . MET A 1 95 ? 1.436 11.668 1.299 1.00 88.19 95 MET A N 1
ATOM 754 C CA . MET A 1 95 ? 0.849 11.489 2.630 1.00 88.19 95 MET A CA 1
ATOM 755 C C . MET A 1 95 ? 1.467 10.315 3.389 1.00 88.19 95 MET A C 1
ATOM 757 O O . MET A 1 95 ? 1.571 9.202 2.879 1.00 88.19 95 MET A O 1
ATOM 761 N N . HIS A 1 96 ? 1.888 10.575 4.630 1.00 88.50 96 HIS A N 1
ATOM 762 C CA . HIS A 1 96 ? 2.617 9.621 5.467 1.00 88.50 96 HIS A CA 1
ATOM 763 C C . HIS A 1 96 ? 1.897 9.472 6.803 1.00 88.50 96 HIS A C 1
ATOM 765 O O . HIS A 1 96 ? 1.909 10.392 7.617 1.00 88.50 96 HIS A O 1
ATOM 771 N N . ILE A 1 97 ? 1.306 8.304 7.050 1.00 87.81 97 ILE A N 1
ATOM 772 C CA . ILE A 1 97 ? 0.573 8.022 8.289 1.00 87.81 97 ILE A CA 1
ATOM 773 C C . ILE A 1 97 ? 1.340 6.977 9.095 1.00 87.81 97 ILE A C 1
ATOM 775 O O . ILE A 1 97 ? 1.580 5.861 8.630 1.00 87.81 97 ILE A O 1
ATOM 779 N N . HIS A 1 98 ? 1.726 7.328 10.321 1.00 87.62 98 HIS A N 1
ATOM 780 C CA . HIS A 1 98 ? 2.354 6.390 11.245 1.00 87.62 98 HIS A CA 1
ATOM 781 C C . HIS A 1 98 ? 1.304 5.761 12.168 1.00 87.62 98 HIS A C 1
ATOM 783 O O . HIS A 1 98 ? 0.751 6.425 13.038 1.00 87.62 98 HIS A O 1
ATOM 789 N N . LEU A 1 99 ? 1.053 4.463 11.984 1.00 84.06 99 LEU A N 1
ATOM 790 C CA . LEU A 1 99 ? 0.173 3.665 12.843 1.00 84.06 99 LEU A CA 1
ATOM 791 C C . LEU A 1 99 ? 1.004 2.867 13.851 1.00 84.06 99 LEU A C 1
ATOM 793 O O . LEU A 1 99 ? 1.502 1.781 13.520 1.00 84.06 99 LEU A O 1
ATOM 797 N N . SER A 1 100 ? 1.156 3.426 15.051 1.00 83.12 100 SER A N 1
ATOM 798 C CA . SER A 1 100 ? 1.830 2.812 16.198 1.00 83.12 100 SER A CA 1
ATOM 799 C C . SER A 1 100 ? 0.923 1.817 16.939 1.00 83.12 100 SER A C 1
ATOM 801 O O . SER A 1 100 ? -0.226 1.581 16.559 1.00 83.12 100 SER A O 1
ATOM 803 N N . TYR A 1 101 ? 1.455 1.180 17.984 1.00 80.75 101 TYR A N 1
ATOM 804 C CA . TYR A 1 101 ? 0.670 0.312 18.858 1.00 80.75 101 TYR A CA 1
ATOM 805 C C . TYR A 1 101 ? -0.426 1.098 19.592 1.00 80.75 101 TYR A C 1
ATOM 807 O O . TYR A 1 101 ? -0.246 2.251 19.984 1.00 80.75 101 TYR A O 1
ATOM 815 N N . CYS A 1 102 ? -1.581 0.456 19.770 1.00 70.75 102 CYS A N 1
ATOM 816 C CA . CYS A 1 102 ? -2.734 1.051 20.433 1.00 70.75 102 CYS A CA 1
ATOM 817 C C . CYS A 1 102 ? -2.496 1.184 21.943 1.00 70.75 102 CYS A C 1
ATOM 819 O O . CYS A 1 102 ? -2.660 0.210 22.667 1.00 70.75 102 CYS A O 1
ATOM 821 N N . ASN A 1 103 ? -2.197 2.395 22.421 1.00 72.81 103 ASN A N 1
ATOM 822 C CA . ASN A 1 103 ? -2.233 2.700 23.857 1.00 72.81 103 ASN A CA 1
ATOM 823 C C . ASN A 1 103 ? -3.646 3.158 24.265 1.00 72.81 103 ASN A C 1
ATOM 825 O O . ASN A 1 103 ? -4.374 2.440 24.941 1.00 72.81 103 ASN A O 1
ATOM 829 N N . LEU A 1 104 ? -4.083 4.321 23.773 1.00 69.75 104 LEU A N 1
ATOM 830 C CA . LEU A 1 104 ? -5.438 4.848 24.004 1.00 69.75 104 LEU A CA 1
ATOM 831 C C . LEU A 1 104 ? -6.502 4.176 23.126 1.00 69.75 104 LEU A C 1
ATOM 833 O O . LEU A 1 104 ? -7.616 3.934 23.582 1.00 69.75 104 LEU A O 1
ATOM 837 N N . GLY A 1 105 ? -6.150 3.820 21.887 1.00 73.31 105 GLY A N 1
ATOM 838 C CA . GLY A 1 105 ? -7.073 3.163 20.956 1.00 73.31 105 GLY A CA 1
ATOM 839 C C . GLY A 1 105 ? -7.603 1.828 21.479 1.00 73.31 105 GLY A C 1
ATOM 840 O O . GLY A 1 105 ? -8.748 1.487 21.216 1.00 73.31 105 GLY A O 1
ATOM 841 N N . PHE A 1 106 ? -6.819 1.111 22.293 1.00 77.62 106 PHE A N 1
ATOM 842 C CA . PHE A 1 106 ? -7.266 -0.130 22.922 1.00 77.62 106 PHE A CA 1
ATOM 843 C C . PHE A 1 106 ? -8.413 0.114 23.906 1.00 77.62 106 PHE A C 1
ATOM 845 O O . PHE A 1 106 ? -9.392 -0.620 23.870 1.00 77.62 106 PHE A O 1
ATOM 852 N N . LYS A 1 107 ? -8.344 1.184 24.712 1.00 78.06 107 LYS A N 1
ATOM 853 C CA . LYS A 1 107 ? -9.443 1.580 25.608 1.00 78.06 107 LYS A CA 1
ATOM 854 C C . LYS A 1 107 ? -10.717 1.882 24.832 1.00 78.06 107 LYS A C 1
ATOM 856 O O . LYS A 1 107 ? -11.784 1.397 25.185 1.00 78.06 107 LYS A O 1
ATOM 861 N N . MET A 1 108 ? -10.584 2.626 23.737 1.00 80.12 108 MET A N 1
ATOM 862 C CA . MET A 1 108 ? -11.715 2.979 22.881 1.00 80.12 108 MET A CA 1
ATOM 863 C C . MET A 1 108 ? -12.330 1.744 22.208 1.00 80.12 108 MET A C 1
ATOM 865 O O . MET A 1 108 ? -13.545 1.605 22.162 1.00 80.12 108 MET A O 1
ATOM 869 N N . LEU A 1 109 ? -11.503 0.810 21.729 1.00 80.62 109 LEU A N 1
ATOM 870 C CA . LEU A 1 109 ? -11.968 -0.443 21.131 1.00 80.62 109 LEU A CA 1
ATOM 871 C C . LEU A 1 109 ? -12.600 -1.381 22.172 1.00 80.62 109 LEU A C 1
ATOM 873 O O . LEU A 1 109 ? -13.657 -1.945 21.908 1.00 80.62 109 LEU A O 1
ATOM 877 N N . ALA A 1 110 ? -12.000 -1.523 23.356 1.00 80.88 110 ALA A N 1
ATOM 878 C CA . ALA A 1 110 ? -12.547 -2.328 24.448 1.00 80.88 110 ALA A CA 1
ATOM 879 C C . ALA A 1 110 ? -13.904 -1.787 24.925 1.00 80.88 110 ALA A C 1
ATOM 881 O O . ALA A 1 110 ? -14.837 -2.561 25.126 1.00 80.88 110 ALA A O 1
ATOM 882 N N . SER A 1 111 ? -14.047 -0.463 25.013 1.00 85.00 111 SER A N 1
ATOM 883 C CA . SER A 1 111 ? -15.326 0.178 25.318 1.00 85.00 111 SER A CA 1
ATOM 884 C C . SER A 1 111 ? -16.355 -0.064 24.207 1.00 85.00 111 SER A C 1
ATOM 886 O O . SER A 1 111 ? -17.432 -0.588 24.479 1.00 85.00 111 SER A O 1
ATOM 888 N N . ASN A 1 112 ? -16.004 0.200 22.943 1.00 82.69 112 ASN A N 1
ATOM 889 C CA . ASN A 1 112 ? -16.940 0.096 21.817 1.00 82.69 112 ASN A CA 1
ATOM 890 C C . ASN A 1 112 ? -17.417 -1.336 21.521 1.00 82.69 112 ASN A C 1
ATOM 892 O O . ASN A 1 112 ? -18.560 -1.515 21.111 1.00 82.69 112 ASN A O 1
ATOM 896 N N . TYR A 1 113 ? -16.555 -2.345 21.680 1.00 81.38 113 TYR A N 1
ATOM 897 C CA . TYR A 1 113 ? -16.868 -3.727 21.287 1.00 81.38 113 TYR A CA 1
ATOM 898 C C . TYR A 1 113 ? -17.199 -4.650 22.461 1.00 81.38 113 TYR A C 1
ATOM 900 O O . TYR A 1 113 ? -17.907 -5.635 22.265 1.00 81.38 113 TYR A O 1
ATOM 908 N N . LEU A 1 114 ? -16.687 -4.366 23.663 1.00 86.69 114 LEU A N 1
ATOM 909 C CA . LEU A 1 114 ? -16.881 -5.212 24.847 1.00 86.69 114 LEU A CA 1
ATOM 910 C C . LEU A 1 114 ? -17.659 -4.503 25.963 1.00 86.69 114 LEU A C 1
ATOM 912 O O . LEU A 1 114 ? -18.008 -5.147 26.949 1.00 86.69 114 LEU A O 1
ATOM 916 N N . GLY A 1 115 ? -17.925 -3.197 25.837 1.00 85.56 115 GLY A N 1
ATOM 917 C CA . GLY A 1 115 ? -18.571 -2.404 26.886 1.00 85.56 115 GLY A CA 1
ATOM 918 C C . GLY A 1 115 ? -17.702 -2.216 28.133 1.00 85.56 115 GLY A C 1
ATOM 919 O O . GLY A 1 115 ? -18.231 -1.915 29.199 1.00 85.56 115 GLY A O 1
ATOM 920 N N . ILE A 1 116 ? -16.385 -2.428 28.029 1.00 85.94 116 ILE A N 1
ATOM 921 C CA . ILE A 1 116 ? -15.459 -2.365 29.167 1.00 85.94 116 ILE A CA 1
ATOM 922 C C . ILE A 1 116 ? -14.776 -0.997 29.189 1.00 85.94 116 ILE A C 1
ATOM 924 O O . ILE A 1 116 ? -14.052 -0.642 28.257 1.00 85.94 116 ILE A O 1
ATOM 928 N N . GLU A 1 117 ? -14.947 -0.254 30.280 1.00 81.44 117 GLU A N 1
ATOM 929 C CA . GLU A 1 117 ? -14.132 0.927 30.566 1.00 81.44 117 GLU A CA 1
ATOM 930 C C . GLU A 1 117 ? -12.819 0.501 31.227 1.00 81.44 117 GLU A C 1
ATOM 932 O O . GLU A 1 117 ? -12.798 -0.073 32.316 1.00 81.44 117 GLU A O 1
ATOM 937 N N . LEU A 1 118 ? -11.708 0.754 30.536 1.00 73.88 118 LEU A N 1
ATOM 938 C CA . LEU A 1 118 ? -10.373 0.479 31.054 1.00 73.88 118 LEU A CA 1
ATOM 939 C C . LEU A 1 118 ? -9.832 1.710 31.804 1.00 73.88 118 LEU A C 1
ATOM 941 O O . LEU A 1 118 ? -9.870 2.806 31.232 1.00 73.88 118 LEU A O 1
ATOM 945 N N . PRO A 1 119 ? -9.292 1.536 33.028 1.00 68.25 119 PRO A N 1
ATOM 946 C CA . PRO A 1 119 ? -8.758 2.624 33.851 1.00 68.25 119 PRO A CA 1
ATOM 947 C C . PRO A 1 119 ? -7.611 3.352 33.151 1.00 68.25 119 PRO A C 1
ATOM 949 O O . PRO A 1 119 ? -6.756 2.690 32.517 1.00 68.25 119 PRO A O 1
#

Foldseek 3Di:
DLCQVVVVVVCCVVQVAAEDEDELVPDDDLVVLLVVLVVGDARHEYEYEDDAQVSPPRNQVSPLVRDDPHYHYDYDDPCPVRHDVVCVDPVRDPDDDDRDHDPPVVQVCCCVPVVDHDD

pLDDT: mean 78.21, std 7.92, range [59.66, 88.5]

Radius of gyration: 16.66 Å; Cα contacts (8 Å, |Δi|>4): 113; chains: 1; bounding box: 33×27×53 Å

Sequence (119 aa):
GTGKSSLIAARDNYLNFDIYDLELTKIRTNSELRWLLVSTGNKSILMVEEVTLSGFLNFIDGLWSSCGYERIIVFTTSHKEKLDTHLLRAGRMDMHIHLSYCNLGFKMLASNYLGIELP

Secondary structure (DSSP, 8-state):
--SHHHHHHHHHHHHT-EEEEE-GGG--SHHHHHHHHHHSPSSEEEEE-S--HHHHHHHHHHHHTT--SSEEEEE--S-GGGS-GGGGSTTT----------SHHHHHHHHHHH-----